Protein AF-A0A2K9Z2K0-F1 (afdb_monomer_lite)

Structure (mmCIF, N/CA/C/O backbone):
data_AF-A0A2K9Z2K0-F1
#
_entry.id   AF-A0A2K9Z2K0-F1
#
loop_
_atom_site.group_PDB
_atom_site.id
_atom_site.type_symbol
_atom_site.label_atom_id
_atom_site.label_alt_id
_atom_site.label_comp_id
_atom_site.label_asym_id
_atom_site.label_entity_id
_atom_site.label_seq_id
_atom_site.pdbx_PDB_ins_code
_atom_site.Cartn_x
_atom_site.Cartn_y
_atom_site.Cartn_z
_atom_site.occupancy
_atom_site.B_iso_or_equiv
_atom_site.auth_seq_id
_atom_site.auth_comp_id
_atom_site.auth_asym_id
_atom_site.auth_atom_id
_atom_site.pdbx_PDB_model_num
ATOM 1 N N . MET A 1 1 ? 5.268 -37.916 -18.758 1.00 38.69 1 MET A N 1
ATOM 2 C CA . MET A 1 1 ? 5.127 -36.673 -17.972 1.00 38.69 1 MET A CA 1
ATOM 3 C C . MET A 1 1 ? 6.523 -36.072 -17.825 1.00 38.69 1 MET A C 1
ATOM 5 O O . MET A 1 1 ? 7.343 -36.663 -17.139 1.00 38.69 1 MET A O 1
ATOM 9 N N . LYS A 1 2 ? 6.861 -35.019 -18.584 1.00 39.31 2 LYS A N 1
ATOM 10 C CA . LYS A 1 2 ? 8.164 -34.332 -18.498 1.00 39.31 2 LYS A CA 1
ATOM 11 C C . LYS A 1 2 ? 7.938 -33.022 -17.750 1.00 39.31 2 LYS A C 1
ATOM 13 O O . LYS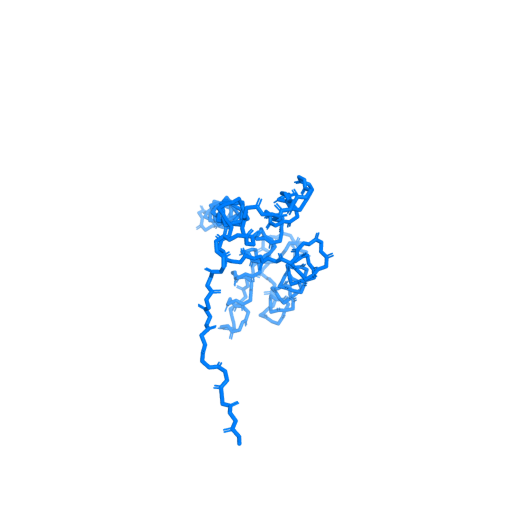 A 1 2 ? 7.173 -32.193 -18.229 1.00 39.31 2 LYS A O 1
ATOM 18 N N . PHE A 1 3 ? 8.568 -32.855 -16.595 1.00 41.31 3 PHE A N 1
ATOM 19 C CA . PHE A 1 3 ? 8.655 -31.552 -15.945 1.00 41.31 3 PHE A CA 1
ATOM 20 C C . PHE A 1 3 ? 9.712 -30.727 -16.688 1.00 41.31 3 PHE A C 1
ATOM 22 O O . PHE A 1 3 ? 10.852 -31.188 -16.775 1.00 41.31 3 PHE A O 1
ATOM 29 N N . PRO A 1 4 ? 9.397 -29.542 -17.239 1.00 46.66 4 PRO A N 1
ATOM 30 C CA . PRO A 1 4 ? 10.444 -28.632 -17.666 1.00 46.66 4 PRO A CA 1
ATOM 31 C C . PRO A 1 4 ? 11.053 -27.984 -16.417 1.00 46.66 4 PRO A C 1
ATOM 33 O O . PRO A 1 4 ? 10.531 -27.018 -15.867 1.00 46.66 4 PRO A O 1
ATOM 36 N N . ALA A 1 5 ? 12.159 -28.563 -15.956 1.00 60.03 5 ALA A N 1
ATOM 37 C CA . ALA A 1 5 ? 13.128 -27.882 -15.117 1.00 60.03 5 ALA A CA 1
ATOM 38 C C . ALA A 1 5 ? 13.994 -27.007 -16.027 1.00 60.03 5 ALA A C 1
ATOM 40 O O . ALA A 1 5 ? 14.654 -27.548 -16.906 1.00 60.03 5 ALA A O 1
ATOM 41 N N . THR A 1 6 ? 13.909 -25.689 -15.834 1.00 48.91 6 THR A N 1
ATOM 42 C CA . THR A 1 6 ? 14.988 -24.680 -15.837 1.00 48.91 6 THR A CA 1
ATOM 43 C C . THR A 1 6 ? 14.344 -23.319 -16.096 1.00 48.91 6 THR A C 1
ATOM 45 O O . THR A 1 6 ? 13.996 -22.990 -17.230 1.00 48.91 6 THR A O 1
ATOM 48 N N . PHE A 1 7 ? 14.209 -22.501 -15.052 1.00 54.66 7 PHE A N 1
ATOM 49 C CA . PHE A 1 7 ? 14.124 -21.052 -15.221 1.00 54.66 7 PHE A CA 1
ATOM 50 C C . PHE A 1 7 ? 15.522 -20.575 -15.638 1.00 54.66 7 PHE A C 1
ATOM 52 O O . PHE A 1 7 ? 16.335 -20.177 -14.810 1.00 54.66 7 PHE A O 1
ATOM 59 N N . SER A 1 8 ? 15.853 -20.735 -16.921 1.00 46.56 8 SER A N 1
ATOM 60 C CA . SER A 1 8 ? 17.021 -20.086 -17.509 1.00 46.56 8 SER A CA 1
ATOM 61 C C . SER A 1 8 ? 16.650 -18.630 -17.735 1.00 46.56 8 SER A C 1
ATOM 63 O O . SER A 1 8 ? 15.833 -18.327 -18.605 1.00 46.56 8 SER A O 1
ATOM 65 N N . VAL A 1 9 ? 17.235 -17.733 -16.941 1.00 54.91 9 VAL A N 1
ATOM 66 C CA . VAL A 1 9 ? 17.258 -16.305 -17.263 1.00 54.91 9 VAL A CA 1
ATOM 67 C C . VAL A 1 9 ? 18.052 -16.184 -18.555 1.00 54.91 9 VAL A C 1
ATOM 69 O O . VAL A 1 9 ? 19.272 -16.308 -18.551 1.00 54.91 9 VAL A O 1
ATOM 72 N N . ASP A 1 10 ? 17.347 -16.052 -19.671 1.00 56.09 10 ASP A N 1
ATOM 73 C CA . ASP A 1 10 ? 17.954 -15.849 -20.976 1.00 56.09 10 ASP A CA 1
ATOM 74 C C . ASP A 1 10 ? 18.527 -14.421 -21.024 1.00 56.09 10 ASP A C 1
ATOM 76 O O . ASP A 1 10 ? 17.753 -13.457 -21.060 1.00 56.09 10 ASP A O 1
ATOM 80 N N . PRO A 1 11 ? 19.861 -14.242 -21.010 1.00 57.19 11 PRO A N 1
ATOM 81 C CA . PRO A 1 11 ? 20.470 -12.914 -20.983 1.00 57.19 11 PRO A CA 1
ATOM 82 C C . PRO A 1 11 ? 20.204 -12.136 -22.280 1.00 57.19 11 PRO A C 1
ATOM 84 O O . PRO A 1 11 ? 20.304 -10.910 -22.295 1.00 57.19 11 PRO A O 1
ATOM 87 N N . THR A 1 12 ? 19.823 -12.824 -23.363 1.00 51.53 12 THR A N 1
ATOM 88 C CA . THR A 1 12 ? 19.490 -12.194 -24.646 1.00 51.53 12 THR A CA 1
ATOM 89 C C . THR A 1 12 ? 18.078 -11.614 -24.664 1.00 51.53 12 THR A C 1
ATOM 91 O O . THR A 1 12 ? 17.848 -10.613 -25.346 1.00 51.53 12 THR A O 1
ATOM 94 N N . ARG A 1 13 ? 17.149 -12.144 -23.849 1.00 54.19 13 ARG A N 1
ATOM 95 C CA . ARG A 1 13 ? 15.838 -11.513 -23.631 1.00 54.19 13 ARG A CA 1
ATOM 96 C C . ARG A 1 13 ? 15.993 -10.153 -22.966 1.00 54.19 13 ARG A C 1
ATOM 98 O O . ARG A 1 13 ? 15.521 -9.169 -23.515 1.00 54.19 13 ARG A O 1
ATOM 105 N N . ALA A 1 14 ? 16.758 -10.067 -21.878 1.00 53.06 14 ALA A N 1
ATOM 106 C CA . ALA A 1 14 ? 16.999 -8.805 -21.168 1.00 53.06 14 ALA A CA 1
ATOM 107 C C . ALA A 1 14 ? 17.619 -7.704 -22.057 1.00 53.06 14 ALA A C 1
ATOM 109 O O . ALA A 1 14 ? 17.357 -6.524 -21.849 1.00 53.06 14 ALA A O 1
ATOM 110 N N . ALA A 1 15 ? 18.418 -8.084 -23.059 1.00 53.47 15 ALA A N 1
ATOM 111 C CA . ALA A 1 15 ? 19.030 -7.152 -24.008 1.00 53.47 15 ALA A CA 1
ATOM 112 C C . ALA A 1 15 ? 18.099 -6.730 -25.166 1.00 53.47 15 ALA A C 1
ATOM 114 O O . ALA A 1 15 ? 18.394 -5.759 -25.862 1.00 53.47 15 ALA A O 1
ATOM 115 N N . THR A 1 16 ? 17.001 -7.458 -25.396 1.00 54.72 16 THR A N 1
ATOM 116 C CA . THR A 1 16 ? 16.052 -7.234 -26.504 1.00 54.72 16 THR A CA 1
ATOM 117 C C . THR A 1 16 ? 14.697 -6.702 -26.043 1.00 54.72 16 THR A C 1
ATOM 119 O O . THR A 1 16 ? 13.909 -6.241 -26.875 1.00 54.72 16 THR A O 1
ATOM 122 N N . GLU A 1 17 ? 14.422 -6.706 -24.737 1.00 57.47 17 GLU A N 1
ATOM 123 C CA . GLU A 1 17 ? 13.235 -6.060 -24.189 1.00 57.47 17 GLU A CA 1
ATOM 124 C C . GLU A 1 17 ? 13.351 -4.551 -24.401 1.00 57.47 17 GLU A C 1
ATOM 126 O O . GLU A 1 17 ? 14.265 -3.887 -23.906 1.00 57.47 17 GLU A O 1
ATOM 131 N N . LYS A 1 18 ? 12.417 -3.988 -25.174 1.00 59.19 18 LYS A N 1
ATOM 132 C CA . LYS A 1 18 ? 12.275 -2.535 -25.241 1.00 59.19 18 LYS A CA 1
ATOM 133 C C . LYS A 1 18 ? 12.082 -2.032 -23.808 1.00 59.19 18 LYS A C 1
ATOM 135 O O . LYS A 1 18 ? 11.204 -2.571 -23.130 1.00 59.19 18 LYS A O 1
ATOM 140 N N . PRO A 1 19 ? 12.850 -1.022 -23.352 1.00 60.97 19 PRO A N 1
ATOM 141 C CA . PRO A 1 19 ? 12.632 -0.450 -22.035 1.00 60.97 19 PRO A CA 1
ATOM 142 C C . PRO A 1 19 ? 11.160 -0.082 -21.916 1.00 60.97 19 PRO A C 1
ATOM 144 O O . PRO A 1 19 ? 10.579 0.469 -22.862 1.00 60.97 19 PRO A O 1
ATOM 147 N N . LEU A 1 20 ? 10.558 -0.436 -20.779 1.00 63.81 20 LEU A N 1
ATOM 148 C CA . LEU A 1 20 ? 9.156 -0.140 -20.557 1.00 63.81 20 LEU A CA 1
ATOM 149 C C . LEU A 1 20 ? 8.918 1.359 -20.791 1.00 63.81 20 LEU A C 1
ATOM 151 O O . LEU A 1 20 ? 9.790 2.182 -20.473 1.00 63.81 20 LEU A O 1
ATOM 155 N N . PRO A 1 21 ? 7.761 1.735 -21.365 1.00 76.81 21 PRO A N 1
ATOM 156 C CA . PRO A 1 21 ? 7.403 3.137 -21.514 1.00 76.81 21 PRO A CA 1
ATOM 157 C C . PRO A 1 21 ? 7.587 3.839 -20.168 1.00 76.81 21 PRO A C 1
ATOM 159 O O . PRO A 1 21 ? 7.203 3.290 -19.142 1.00 76.81 21 PRO A O 1
ATOM 162 N N . TRP A 1 22 ? 8.143 5.050 -20.142 1.00 78.81 22 TRP A N 1
ATOM 163 C CA . TRP A 1 22 ? 8.421 5.772 -18.889 1.00 78.81 22 TRP A CA 1
ATOM 164 C C . TRP A 1 22 ? 7.189 5.902 -17.963 1.00 78.81 22 TRP A C 1
ATOM 166 O O . TRP A 1 22 ? 7.318 5.933 -16.741 1.00 78.81 22 TRP A O 1
ATOM 176 N N . ILE A 1 23 ? 5.989 5.905 -18.551 1.00 81.00 23 ILE A N 1
ATOM 177 C CA . ILE A 1 23 ? 4.689 5.840 -17.869 1.00 81.00 23 ILE A CA 1
ATOM 178 C C . ILE A 1 23 ? 4.523 4.584 -17.006 1.00 81.00 23 ILE A C 1
ATOM 180 O O . ILE A 1 23 ? 3.929 4.666 -15.934 1.00 81.00 23 ILE A O 1
ATOM 184 N N . ALA A 1 24 ? 5.067 3.442 -17.423 1.00 81.50 24 ALA A N 1
ATOM 185 C CA . ALA A 1 24 ? 5.028 2.214 -16.645 1.00 81.50 24 ALA A CA 1
ATOM 186 C C . ALA A 1 24 ? 5.814 2.368 -15.339 1.00 81.50 24 ALA A C 1
ATOM 188 O O . ALA A 1 24 ? 5.319 1.949 -14.302 1.00 81.50 24 ALA A O 1
ATOM 189 N N . TYR A 1 25 ? 6.978 3.028 -15.329 1.00 82.31 25 TYR A N 1
ATOM 190 C CA . TYR A 1 25 ? 7.722 3.274 -14.082 1.00 82.31 25 TYR A CA 1
ATOM 191 C C . TYR A 1 25 ? 6.921 4.123 -13.088 1.00 82.31 25 TYR A C 1
ATOM 193 O O . TYR A 1 25 ? 6.893 3.832 -11.892 1.00 82.31 25 TYR A O 1
ATOM 201 N N . ILE A 1 26 ? 6.212 5.141 -13.585 1.00 85.19 26 ILE A N 1
ATOM 202 C CA . ILE A 1 26 ? 5.317 5.963 -12.760 1.00 85.19 26 ILE A CA 1
ATOM 203 C C . ILE A 1 26 ? 4.148 5.122 -12.240 1.00 85.19 26 ILE A C 1
ATOM 205 O O . ILE A 1 26 ? 3.820 5.191 -11.057 1.00 85.19 26 ILE A O 1
ATOM 209 N N . ALA A 1 27 ? 3.543 4.296 -13.092 1.00 86.56 27 ALA A N 1
ATOM 210 C CA . ALA A 1 27 ? 2.465 3.403 -12.688 1.00 86.56 27 ALA A CA 1
ATOM 211 C C . ALA A 1 27 ? 2.921 2.401 -11.617 1.00 86.56 27 ALA A C 1
ATOM 213 O O . ALA A 1 27 ? 2.206 2.209 -10.640 1.00 86.56 27 ALA A O 1
ATOM 214 N N . HIS A 1 28 ? 4.125 1.834 -11.742 1.00 86.94 28 HIS A N 1
ATOM 215 C CA . HIS A 1 28 ? 4.732 0.952 -10.743 1.00 86.94 28 HIS A CA 1
ATOM 216 C C . HIS A 1 28 ? 4.969 1.661 -9.405 1.00 86.94 28 HIS A C 1
ATOM 218 O O . HIS A 1 28 ? 4.657 1.103 -8.353 1.00 86.94 28 HIS A O 1
ATOM 224 N N . PHE A 1 29 ? 5.469 2.900 -9.429 1.00 89.19 29 PHE A N 1
ATOM 225 C CA . PHE A 1 29 ? 5.627 3.717 -8.225 1.00 89.19 29 PHE A CA 1
ATOM 226 C C . PHE A 1 29 ? 4.277 3.971 -7.537 1.00 89.19 29 PHE A C 1
ATOM 228 O O . PHE A 1 29 ? 4.143 3.786 -6.328 1.00 89.19 29 PHE A O 1
ATOM 235 N N . ILE A 1 30 ? 3.254 4.356 -8.308 1.00 90.06 30 ILE A N 1
ATOM 236 C CA . ILE A 1 30 ? 1.903 4.610 -7.791 1.00 90.06 30 ILE A CA 1
ATOM 237 C C . ILE A 1 30 ? 1.280 3.315 -7.254 1.00 90.06 30 ILE A C 1
ATOM 239 O O . ILE A 1 30 ? 0.708 3.316 -6.166 1.00 90.06 30 ILE A O 1
ATOM 243 N N . ALA A 1 31 ? 1.429 2.196 -7.962 1.00 89.81 31 ALA A N 1
ATOM 244 C CA . ALA A 1 31 ? 0.959 0.888 -7.518 1.00 89.81 31 ALA A CA 1
ATOM 245 C C . ALA A 1 31 ? 1.600 0.482 -6.185 1.00 89.81 31 ALA A C 1
ATOM 247 O O . ALA A 1 31 ? 0.897 0.057 -5.268 1.00 89.81 31 ALA A O 1
ATOM 248 N N . ALA A 1 32 ? 2.914 0.683 -6.046 1.00 91.00 32 ALA A N 1
ATOM 249 C CA . ALA A 1 32 ? 3.634 0.459 -4.798 1.00 91.00 32 ALA A CA 1
ATOM 250 C C . ALA A 1 32 ? 3.119 1.363 -3.666 1.00 91.00 32 ALA A C 1
ATOM 252 O O . ALA A 1 32 ? 2.923 0.886 -2.550 1.00 91.00 32 ALA A O 1
ATOM 253 N N . ALA A 1 33 ? 2.815 2.631 -3.955 1.00 92.38 33 ALA A N 1
ATOM 254 C CA . ALA A 1 33 ? 2.227 3.545 -2.980 1.00 92.38 33 ALA A CA 1
ATOM 255 C C . ALA A 1 33 ? 0.846 3.069 -2.492 1.00 92.38 33 ALA A C 1
ATOM 257 O O . ALA A 1 33 ? 0.603 3.020 -1.285 1.00 92.38 33 ALA A O 1
ATOM 258 N N . PHE A 1 34 ? -0.050 2.657 -3.398 1.00 92.12 34 PHE A N 1
ATOM 259 C CA . PHE A 1 34 ? -1.346 2.079 -3.018 1.00 92.12 34 PHE A CA 1
ATOM 260 C C . PHE A 1 34 ? -1.170 0.800 -2.193 1.00 92.12 34 PHE A C 1
ATOM 262 O O . PHE A 1 34 ? -1.809 0.649 -1.153 1.00 92.12 34 PHE A O 1
ATOM 269 N N . LEU A 1 35 ? -0.257 -0.090 -2.594 1.00 93.31 35 LEU A N 1
ATOM 270 C CA . LEU A 1 35 ? 0.034 -1.314 -1.851 1.00 93.31 35 LEU A CA 1
ATOM 271 C C . LEU A 1 35 ? 0.472 -0.999 -0.413 1.00 93.31 35 LEU A C 1
ATOM 273 O O . LEU A 1 35 ? -0.116 -1.513 0.536 1.00 93.31 35 LEU A O 1
ATOM 277 N N . THR A 1 36 ? 1.455 -0.115 -0.239 1.00 94.50 36 THR A N 1
ATOM 278 C CA . THR A 1 36 ? 1.962 0.278 1.082 1.00 94.50 36 THR A CA 1
ATOM 279 C C . THR A 1 36 ? 0.903 0.991 1.921 1.00 94.50 36 THR A C 1
ATOM 281 O O . THR A 1 36 ? 0.822 0.748 3.124 1.00 94.50 36 THR A O 1
ATOM 284 N N . ASN A 1 37 ? 0.045 1.808 1.305 1.00 92.94 37 ASN A N 1
ATOM 285 C CA . ASN A 1 37 ? -1.080 2.451 1.982 1.00 92.94 37 ASN A CA 1
ATOM 286 C C . ASN A 1 37 ? -2.106 1.442 2.511 1.00 92.94 37 ASN A C 1
ATOM 288 O O . ASN A 1 37 ? -2.617 1.600 3.616 1.00 92.94 37 ASN A O 1
ATOM 292 N N . GLY A 1 38 ? -2.377 0.364 1.772 1.00 89.25 38 GLY A N 1
ATOM 293 C CA . GLY A 1 38 ? -3.335 -0.656 2.200 1.00 89.25 38 GLY A CA 1
ATOM 294 C C . GLY A 1 38 ? -2.926 -1.411 3.471 1.00 89.25 38 GLY A C 1
ATOM 295 O O . GLY A 1 38 ? -3.795 -1.786 4.259 1.00 89.25 38 GLY A O 1
ATOM 296 N N . VAL A 1 39 ? -1.620 -1.590 3.713 1.00 93.81 39 VAL A N 1
ATOM 297 C CA . VAL A 1 39 ? -1.075 -2.409 4.815 1.00 93.81 39 VAL A CA 1
ATOM 298 C C . VAL A 1 39 ? -1.563 -1.981 6.206 1.00 93.81 39 VAL A C 1
ATOM 300 O O . VAL A 1 39 ? -2.169 -2.814 6.883 1.00 93.81 39 VAL A O 1
ATOM 303 N N . PRO A 1 40 ? -1.352 -0.737 6.678 1.00 89.31 40 PRO A N 1
ATOM 304 C CA . PRO A 1 40 ? -1.751 -0.350 8.031 1.00 89.31 40 PRO A CA 1
ATOM 305 C C . PRO A 1 40 ? -3.266 -0.433 8.250 1.00 89.31 40 PRO A C 1
ATOM 307 O O . PRO A 1 40 ? -3.697 -0.825 9.332 1.00 89.31 40 PRO A O 1
ATOM 310 N N . HIS A 1 41 ? -4.084 -0.124 7.240 1.00 88.81 41 HIS A N 1
ATOM 311 C CA . HIS A 1 41 ? -5.540 -0.241 7.351 1.00 88.81 41 HIS A CA 1
ATOM 312 C C . HIS A 1 41 ? -5.980 -1.705 7.398 1.00 88.81 41 HIS A C 1
ATOM 314 O O . HIS A 1 41 ? -6.723 -2.098 8.295 1.00 88.81 41 HIS A O 1
ATOM 320 N N . PHE A 1 42 ? -5.471 -2.537 6.488 1.00 89.44 42 PHE A N 1
ATOM 321 C CA . PHE A 1 42 ? -5.821 -3.951 6.445 1.00 89.44 42 PHE A CA 1
ATOM 322 C C . PHE A 1 42 ? -5.395 -4.675 7.726 1.00 89.44 42 PHE A C 1
ATOM 324 O O . PHE A 1 42 ? -6.226 -5.317 8.363 1.00 89.44 42 PHE A O 1
ATOM 331 N N . VAL A 1 43 ? -4.133 -4.516 8.146 1.00 92.44 43 VAL A N 1
ATOM 332 C CA . VAL A 1 43 ? -3.572 -5.188 9.329 1.00 92.44 43 VAL A CA 1
ATOM 333 C C . VAL A 1 43 ? -4.303 -4.776 10.606 1.00 92.44 43 VAL A C 1
ATOM 335 O O . VAL A 1 43 ? -4.680 -5.644 11.393 1.00 92.44 43 VAL A O 1
ATOM 338 N N . ASN A 1 44 ? -4.564 -3.480 10.818 1.00 88.50 44 ASN A N 1
ATOM 339 C CA . ASN A 1 44 ? -5.331 -3.053 11.992 1.00 88.50 44 ASN A CA 1
ATOM 340 C C . ASN A 1 44 ? -6.784 -3.544 11.939 1.00 88.50 44 ASN A C 1
ATOM 342 O O . ASN A 1 44 ? -7.300 -4.012 12.954 1.00 88.50 44 ASN A O 1
ATOM 346 N N . GLY A 1 45 ? -7.411 -3.514 10.760 1.00 87.50 45 GLY A N 1
ATOM 347 C CA . GLY A 1 45 ? -8.772 -3.999 10.558 1.00 87.50 45 GLY A CA 1
ATOM 348 C C . GLY A 1 45 ? -8.934 -5.485 10.889 1.00 87.50 45 GLY A C 1
ATOM 349 O O . GLY A 1 45 ? -9.798 -5.834 11.693 1.00 87.50 45 GLY A O 1
ATOM 350 N N . VAL A 1 46 ? -8.075 -6.361 10.346 1.00 92.50 46 VAL A N 1
ATOM 351 C CA . VAL A 1 46 ? -8.117 -7.809 10.647 1.00 92.50 46 VAL A CA 1
ATOM 352 C C . VAL A 1 46 ? -7.702 -8.122 12.085 1.00 92.50 46 VAL A C 1
ATOM 354 O O . VAL A 1 46 ? -8.135 -9.126 12.641 1.00 92.50 46 VAL A O 1
ATOM 357 N N . SER A 1 47 ? -6.929 -7.237 12.723 1.00 90.81 47 SER A N 1
ATOM 358 C CA . SER A 1 47 ? -6.607 -7.323 14.156 1.00 90.81 47 SER A CA 1
ATOM 359 C C . SER A 1 47 ? -7.752 -6.857 15.067 1.00 90.81 47 SER A C 1
ATOM 361 O O . SER A 1 47 ? -7.572 -6.791 16.282 1.00 90.81 47 SER A O 1
ATOM 363 N N . GLY A 1 48 ? -8.908 -6.472 14.510 1.00 84.81 48 GLY A N 1
ATOM 364 C CA . GLY A 1 48 ? -10.052 -5.967 15.272 1.00 84.81 48 GLY A CA 1
ATOM 365 C C . GLY A 1 48 ? -9.838 -4.570 15.862 1.00 84.81 48 GLY A C 1
ATOM 366 O O . GLY A 1 48 ? -10.609 -4.141 16.720 1.00 84.81 48 GLY A O 1
ATOM 367 N N . ARG A 1 49 ? -8.798 -3.847 15.429 1.00 83.38 49 ARG A N 1
ATOM 368 C CA . ARG A 1 49 ? -8.429 -2.537 15.973 1.00 83.38 49 ARG A CA 1
ATOM 369 C C . ARG A 1 49 ? -9.067 -1.428 15.139 1.00 83.38 49 ARG A C 1
ATOM 371 O O . ARG A 1 49 ? -8.833 -1.366 13.930 1.00 83.38 49 ARG A O 1
ATOM 378 N N . PRO A 1 50 ? -9.846 -0.525 15.756 1.00 80.62 50 PRO A N 1
ATOM 379 C CA . PRO A 1 50 ? -10.260 0.696 15.091 1.00 80.62 50 PRO A CA 1
ATOM 380 C C . PRO A 1 50 ? -9.018 1.490 14.679 1.00 80.62 50 PRO A C 1
ATOM 382 O O . PRO A 1 50 ? -8.127 1.741 15.488 1.00 80.62 50 PRO A O 1
ATOM 385 N N . PHE A 1 51 ? -8.956 1.869 13.411 1.00 77.75 51 PHE A N 1
ATOM 386 C CA . PHE A 1 51 ? -7.849 2.619 12.829 1.00 77.75 51 PHE A CA 1
ATOM 387 C C . PHE A 1 51 ? -8.398 3.755 11.969 1.00 77.75 51 PHE A C 1
ATOM 389 O O . PHE A 1 51 ? -9.569 3.745 11.573 1.00 77.75 51 PHE A O 1
ATOM 396 N N . ARG A 1 52 ? -7.594 4.792 11.743 1.00 73.00 52 ARG A N 1
ATOM 397 C CA . ARG A 1 52 ? -8.046 5.968 10.997 1.00 73.00 52 ARG A CA 1
ATOM 398 C C . ARG A 1 52 ? -8.334 5.572 9.549 1.00 73.00 52 ARG A C 1
ATOM 400 O O . ARG A 1 52 ? -7.555 4.839 8.957 1.00 73.00 52 ARG A O 1
ATOM 407 N N . ILE A 1 53 ? -9.412 6.096 8.974 1.00 67.19 53 ILE A N 1
ATOM 408 C CA . ILE A 1 53 ? -9.681 6.037 7.531 1.00 67.19 53 ILE A CA 1
ATOM 409 C C . ILE A 1 53 ? -9.858 7.466 7.010 1.00 67.19 53 ILE A C 1
ATOM 411 O O . ILE A 1 53 ? -10.404 8.296 7.738 1.00 67.19 53 ILE A O 1
ATOM 415 N N . PRO A 1 54 ? -9.429 7.776 5.775 1.00 65.12 54 PRO A N 1
ATOM 416 C CA . PRO A 1 54 ? -9.476 9.140 5.238 1.00 65.12 54 PRO A CA 1
ATOM 417 C C . PRO A 1 54 ? -10.890 9.742 5.182 1.00 65.12 54 PRO A C 1
ATOM 419 O O . PRO A 1 54 ? -11.036 10.958 5.212 1.00 65.12 54 PRO A O 1
ATOM 422 N N . PHE A 1 55 ? -11.933 8.906 5.144 1.00 61.28 55 PHE A N 1
ATOM 423 C CA . PHE A 1 55 ? -13.337 9.339 5.098 1.00 61.28 55 PHE A CA 1
ATOM 424 C C . PHE A 1 55 ? -14.016 9.431 6.467 1.00 61.28 55 PHE A C 1
ATOM 426 O O . PHE A 1 55 ? -15.188 9.796 6.545 1.00 61.28 55 PHE A O 1
ATOM 433 N N . ALA A 1 56 ? -13.316 9.099 7.553 1.00 59.00 56 ALA A N 1
ATOM 434 C CA .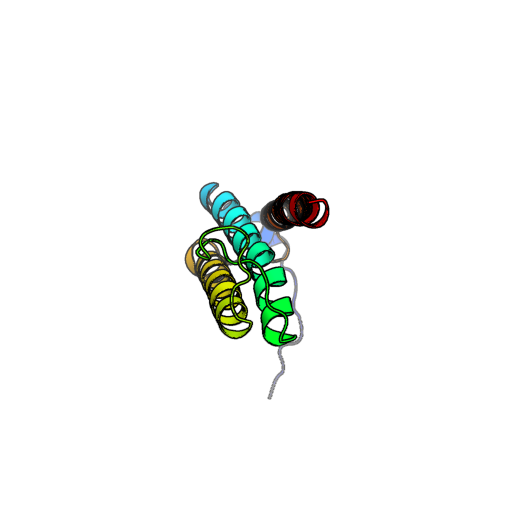 ALA A 1 56 ? -13.837 9.380 8.878 1.00 59.00 56 ALA A CA 1
ATOM 435 C C . ALA A 1 56 ? -13.692 10.886 9.133 1.00 59.00 56 ALA A C 1
ATOM 437 O O . ALA A 1 56 ? -12.586 11.422 9.150 1.00 59.00 56 ALA A O 1
ATOM 438 N N . GLN A 1 57 ? -14.818 11.586 9.284 1.00 49.72 57 GLN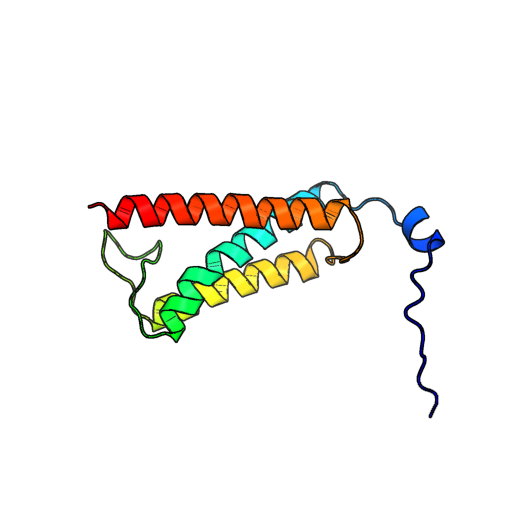 A N 1
ATOM 439 C CA . GLN A 1 57 ? -14.817 13.012 9.609 1.00 49.72 57 GLN A CA 1
ATOM 440 C C . GLN A 1 57 ? -14.185 13.235 10.992 1.00 49.72 57 GLN A C 1
ATOM 442 O O . GLN A 1 57 ? -14.704 12.779 12.015 1.00 49.72 57 GLN A O 1
ATOM 447 N N . GLY A 1 58 ? -13.067 13.965 11.017 1.00 53.41 58 GLY A N 1
ATOM 448 C CA . GLY A 1 58 ? -12.308 14.269 12.231 1.00 53.41 58 GLY A CA 1
ATOM 449 C C . GLY A 1 58 ? -11.447 13.103 12.735 1.00 53.41 58 GLY A C 1
ATOM 450 O O . GLY A 1 58 ? -11.308 12.074 12.084 1.00 53.41 58 GLY A O 1
ATOM 451 N N . ALA A 1 59 ? -10.872 13.249 13.932 1.00 52.34 59 ALA A N 1
ATOM 452 C CA . ALA A 1 59 ? -10.018 12.249 14.589 1.00 52.34 59 ALA A CA 1
ATOM 453 C C . ALA A 1 59 ? -10.749 10.945 15.005 1.00 52.34 59 ALA A C 1
ATOM 455 O O . ALA A 1 59 ? -10.258 10.200 15.851 1.00 52.34 59 ALA A O 1
ATOM 456 N N . LYS A 1 60 ? -11.935 10.657 14.450 1.00 58.88 60 LYS A N 1
ATOM 457 C CA . LYS A 1 60 ? -12.707 9.452 14.766 1.00 58.88 60 LYS A CA 1
ATOM 458 C C . LYS A 1 60 ? -12.125 8.242 14.036 1.00 58.88 60 LYS A C 1
ATOM 460 O O . LYS A 1 60 ? -11.898 8.265 12.830 1.00 58.88 60 LYS A O 1
ATOM 465 N N . LEU A 1 61 ? -11.888 7.172 14.788 1.00 64.81 61 LEU A N 1
ATOM 466 C CA . LEU A 1 61 ? -11.409 5.900 14.255 1.00 64.81 61 LEU A CA 1
ATOM 467 C C . LEU A 1 61 ? -12.523 5.236 13.431 1.00 64.81 61 LEU A C 1
ATOM 469 O O . LEU A 1 61 ? -13.675 5.181 13.865 1.00 64.81 61 LEU A O 1
ATOM 473 N N . GLY A 1 62 ? -12.183 4.735 12.242 1.00 70.75 62 GLY A N 1
ATOM 474 C CA . GLY A 1 62 ? -13.081 3.894 11.456 1.00 70.75 62 GLY A CA 1
ATOM 475 C C . GLY A 1 62 ? -13.258 2.528 12.119 1.00 70.75 62 GLY A C 1
ATOM 476 O O . GLY A 1 62 ? -12.376 2.064 12.847 1.00 70.75 62 GLY A O 1
ATOM 477 N N . SER A 1 63 ? -14.384 1.858 11.859 1.00 82.38 63 SER A N 1
ATOM 478 C CA . SER A 1 63 ? -14.594 0.495 12.358 1.00 82.38 63 SER A CA 1
ATOM 479 C C . SER A 1 63 ? -13.526 -0.464 11.803 1.00 82.38 63 SER A C 1
ATOM 481 O O . SER A 1 63 ? -12.982 -0.220 10.717 1.00 82.38 63 SER A O 1
ATOM 483 N N . PRO A 1 64 ? -13.211 -1.569 12.503 1.00 83.56 64 PRO A N 1
ATOM 484 C CA . PRO A 1 64 ? -12.275 -2.570 11.990 1.00 83.56 64 PRO A CA 1
ATOM 485 C C . PRO A 1 64 ? -12.660 -3.067 10.588 1.00 83.56 64 PRO A C 1
ATOM 487 O O . PRO A 1 64 ? -11.818 -3.109 9.695 1.00 83.56 64 PRO A O 1
ATOM 490 N N . THR A 1 65 ? -13.950 -3.313 10.341 1.00 85.94 65 THR A N 1
ATOM 491 C CA . THR A 1 65 ? -14.463 -3.728 9.025 1.00 85.94 65 THR A CA 1
ATOM 492 C C . THR A 1 65 ? -14.227 -2.678 7.940 1.00 85.94 65 THR A C 1
ATOM 494 O O . THR A 1 65 ? -13.798 -3.022 6.841 1.00 85.94 65 THR A O 1
ATOM 497 N N . ALA A 1 66 ? -14.452 -1.393 8.233 1.00 86.12 66 ALA A N 1
ATOM 498 C CA . ALA A 1 66 ? -14.204 -0.321 7.268 1.00 86.12 66 ALA A CA 1
ATOM 499 C C . ALA A 1 66 ? -12.712 -0.212 6.906 1.00 86.12 66 ALA A C 1
ATOM 501 O O . ALA A 1 66 ? -12.372 0.021 5.748 1.00 86.12 66 ALA A O 1
ATOM 502 N N . ASN A 1 67 ? -11.824 -0.446 7.876 1.00 88.88 67 ASN A N 1
ATOM 503 C CA . ASN A 1 67 ? -10.380 -0.499 7.652 1.00 88.88 67 ASN A CA 1
ATOM 504 C C . ASN A 1 67 ? -9.962 -1.681 6.764 1.00 88.88 67 ASN A C 1
ATOM 506 O O . ASN A 1 67 ? -9.146 -1.495 5.861 1.00 88.88 67 ASN A O 1
ATOM 510 N N . VAL A 1 68 ? -10.557 -2.865 6.957 1.00 88.56 68 VAL A N 1
ATOM 511 C CA . VAL A 1 68 ? -10.327 -4.024 6.074 1.00 88.56 68 VAL A CA 1
ATOM 512 C C . VAL A 1 68 ? -10.750 -3.706 4.643 1.00 88.56 68 VAL A C 1
ATOM 514 O O . VAL A 1 68 ? -9.960 -3.903 3.723 1.00 88.56 68 VAL A O 1
ATOM 517 N N . VAL A 1 69 ? -11.963 -3.177 4.448 1.00 90.62 69 VAL A N 1
ATOM 518 C CA . VAL A 1 69 ? -12.487 -2.835 3.113 1.00 90.62 69 VAL A CA 1
ATOM 519 C C . VAL A 1 69 ? -11.607 -1.787 2.432 1.00 90.62 69 VAL A C 1
ATOM 521 O O . VAL A 1 69 ? -11.282 -1.922 1.254 1.00 90.62 69 VAL A O 1
ATOM 524 N N . TRP A 1 70 ? -11.169 -0.768 3.172 1.00 90.12 70 TRP A N 1
ATOM 525 C CA . TRP A 1 70 ? -10.297 0.272 2.636 1.00 90.12 70 TRP A CA 1
ATOM 526 C C . TRP A 1 70 ? -8.904 -0.252 2.265 1.00 90.12 70 TRP A C 1
ATOM 528 O O . TRP A 1 70 ? -8.405 0.036 1.174 1.00 90.12 70 TRP A O 1
ATOM 538 N N . GLY A 1 71 ? -8.286 -1.059 3.133 1.00 90.56 71 GLY A N 1
ATOM 539 C CA . GLY A 1 71 ? -7.011 -1.709 2.834 1.00 90.56 71 GLY A CA 1
ATOM 540 C C . GLY A 1 71 ? -7.106 -2.628 1.614 1.00 90.56 71 GLY A C 1
ATOM 541 O O . GLY A 1 71 ? -6.252 -2.586 0.732 1.00 90.56 71 GLY A O 1
ATOM 542 N N . TRP A 1 72 ? -8.203 -3.379 1.503 1.00 93.12 72 TRP A N 1
ATOM 543 C CA . TRP A 1 72 ? -8.466 -4.257 0.366 1.00 93.12 72 TRP A CA 1
ATOM 544 C C . TRP A 1 72 ? -8.652 -3.488 -0.948 1.00 93.12 72 TRP A C 1
ATOM 546 O O . TRP A 1 72 ? -8.080 -3.872 -1.966 1.00 93.12 72 TRP A O 1
ATOM 556 N N . ALA A 1 73 ? -9.375 -2.364 -0.933 1.00 92.56 73 ALA A N 1
ATOM 557 C CA . ALA A 1 73 ? -9.522 -1.508 -2.110 1.00 92.56 73 ALA A CA 1
ATOM 558 C C . ALA A 1 73 ? -8.165 -0.984 -2.617 1.00 92.56 73 ALA A C 1
ATOM 560 O O . ALA A 1 73 ? -7.916 -0.977 -3.822 1.00 92.56 73 ALA A O 1
ATOM 561 N N . ASN A 1 74 ? -7.258 -0.612 -1.707 1.00 94.19 74 ASN A N 1
ATOM 562 C CA . ASN A 1 74 ? -5.896 -0.202 -2.059 1.00 94.19 74 ASN A CA 1
ATOM 563 C C . ASN A 1 74 ? -5.105 -1.348 -2.716 1.00 94.19 74 ASN A C 1
ATOM 565 O O . ASN A 1 74 ? -4.450 -1.137 -3.737 1.00 94.19 74 ASN A O 1
ATOM 569 N N . PHE A 1 75 ? -5.206 -2.570 -2.183 1.00 92.56 75 PHE A N 1
ATOM 570 C CA . PHE A 1 75 ? -4.571 -3.746 -2.786 1.00 92.56 75 PHE A CA 1
ATOM 571 C C . PHE A 1 75 ? -5.130 -4.067 -4.173 1.00 92.56 75 PHE A C 1
ATOM 573 O O . PHE A 1 75 ? -4.358 -4.394 -5.071 1.00 92.56 75 PHE A O 1
ATOM 580 N N . LEU A 1 76 ? -6.444 -3.929 -4.372 1.00 93.75 76 LEU A N 1
ATOM 581 C CA . LEU A 1 76 ? -7.067 -4.130 -5.677 1.00 93.75 76 LEU A CA 1
ATOM 582 C C . LEU A 1 76 ? -6.543 -3.120 -6.706 1.00 93.75 76 LEU A C 1
ATOM 584 O O . LEU A 1 76 ? -6.183 -3.513 -7.812 1.00 93.75 76 LEU A O 1
ATOM 588 N N . VAL A 1 77 ? -6.444 -1.837 -6.344 1.00 91.38 77 VAL A N 1
ATOM 589 C CA . VAL A 1 77 ? -5.876 -0.803 -7.228 1.00 91.38 77 VAL A CA 1
ATOM 590 C C . VAL A 1 77 ? -4.419 -1.115 -7.567 1.00 91.38 77 VAL A C 1
ATOM 592 O O . VAL A 1 77 ? -4.054 -1.094 -8.741 1.00 91.38 77 VAL A O 1
ATOM 595 N N . ALA A 1 78 ? -3.598 -1.464 -6.572 1.00 90.44 78 ALA A N 1
ATOM 596 C CA . ALA A 1 78 ? -2.206 -1.847 -6.799 1.00 90.44 78 ALA A CA 1
ATOM 597 C C . ALA A 1 78 ? -2.091 -3.056 -7.743 1.00 90.44 78 ALA A C 1
ATOM 599 O O . ALA A 1 78 ? -1.320 -3.021 -8.700 1.00 90.44 78 ALA A O 1
ATOM 600 N N . PHE A 1 79 ? -2.901 -4.096 -7.521 1.00 87.94 79 PHE A N 1
ATOM 601 C CA . PHE A 1 79 ? -2.948 -5.281 -8.375 1.00 87.94 79 PHE A CA 1
ATOM 602 C C . PHE A 1 79 ? -3.328 -4.931 -9.816 1.00 87.94 79 PHE A C 1
ATOM 604 O O . PHE A 1 79 ? -2.650 -5.356 -10.747 1.00 87.94 79 PHE A O 1
ATOM 611 N N . LEU A 1 80 ? -4.375 -4.126 -10.016 1.00 88.31 80 LEU A N 1
ATOM 612 C CA . LEU A 1 80 ? -4.812 -3.726 -11.352 1.00 88.31 80 LEU A CA 1
ATOM 613 C C . LEU A 1 80 ? -3.751 -2.896 -12.081 1.00 88.31 80 LEU A C 1
ATOM 615 O O . LEU A 1 80 ? -3.578 -3.079 -13.285 1.00 88.31 80 LEU A O 1
ATOM 619 N N . LEU A 1 81 ? -3.026 -2.028 -11.372 1.00 86.38 81 LEU A N 1
ATOM 620 C CA . LEU A 1 81 ? -1.931 -1.250 -11.950 1.00 86.38 81 LEU A CA 1
ATOM 621 C C . LEU A 1 81 ? -0.763 -2.150 -12.378 1.00 86.38 81 LEU A C 1
ATOM 623 O O . LEU A 1 81 ? -0.321 -2.047 -13.522 1.00 86.38 81 LEU A O 1
ATOM 627 N N . PHE A 1 82 ? -0.324 -3.073 -11.514 1.00 83.06 82 PHE A N 1
ATOM 628 C CA . PHE A 1 82 ? 0.729 -4.039 -11.849 1.00 83.06 82 PHE A CA 1
ATOM 629 C C . PHE A 1 82 ? 0.319 -5.018 -12.956 1.00 83.06 82 PHE A C 1
ATOM 631 O O . PHE A 1 82 ? 1.161 -5.451 -13.733 1.00 83.06 82 PHE A O 1
ATOM 638 N N . ALA A 1 83 ? -0.959 -5.390 -13.040 1.00 79.88 83 ALA A N 1
ATOM 639 C CA . ALA A 1 83 ? -1.428 -6.359 -14.025 1.00 79.88 83 ALA A CA 1
ATOM 640 C C . ALA A 1 83 ? -1.683 -5.741 -15.410 1.00 79.88 83 ALA A C 1
ATOM 642 O O . ALA A 1 83 ? -1.473 -6.415 -16.415 1.00 79.88 83 ALA A O 1
ATOM 643 N N . ASN A 1 84 ? -2.149 -4.486 -15.481 1.00 77.31 84 ASN A N 1
ATOM 644 C CA . ASN A 1 84 ? -2.688 -3.920 -16.726 1.00 77.31 84 ASN A CA 1
ATOM 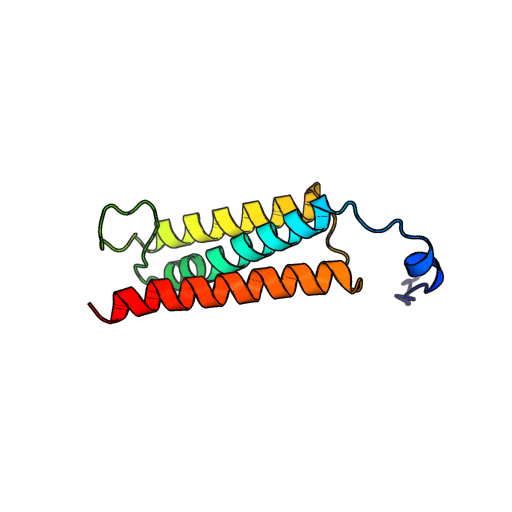645 C C . ASN A 1 84 ? -1.868 -2.769 -17.325 1.00 77.31 84 ASN A C 1
ATOM 647 O O . ASN A 1 84 ? -1.991 -2.522 -18.522 1.00 77.31 84 ASN A O 1
ATOM 651 N N . VAL A 1 85 ? -1.064 -2.042 -16.539 1.00 72.56 85 VAL A N 1
ATOM 652 C CA . VAL A 1 85 ? -0.317 -0.866 -17.046 1.00 72.56 85 VAL A CA 1
ATOM 653 C C . VAL A 1 85 ? 1.126 -1.215 -17.421 1.00 72.56 85 VAL A C 1
ATOM 655 O O . VAL A 1 85 ? 1.711 -0.605 -18.314 1.00 72.56 85 VAL A O 1
ATOM 658 N N . GLY A 1 86 ? 1.683 -2.241 -16.790 1.00 66.50 86 GLY A N 1
ATOM 659 C CA . GLY A 1 86 ? 2.967 -2.830 -17.136 1.00 66.50 86 GLY A CA 1
ATOM 660 C C . GLY A 1 86 ? 3.176 -4.047 -16.246 1.00 66.50 86 GLY A C 1
ATOM 661 O O . GLY A 1 86 ? 3.248 -3.848 -15.037 1.00 66.50 86 GLY A O 1
ATOM 662 N N . PRO A 1 87 ? 3.220 -5.279 -16.790 1.00 63.38 87 PRO A N 1
ATOM 663 C CA . PRO A 1 87 ? 3.484 -6.455 -15.979 1.00 63.38 87 PRO A CA 1
ATOM 664 C C . PRO A 1 87 ? 4.789 -6.249 -15.216 1.00 63.38 87 PRO A C 1
ATOM 666 O O . PRO A 1 87 ? 5.826 -5.982 -15.823 1.00 63.38 87 PRO A O 1
ATOM 669 N N . LEU A 1 88 ? 4.728 -6.353 -13.890 1.00 63.25 88 LEU A N 1
ATOM 670 C CA . LEU A 1 88 ? 5.913 -6.240 -13.053 1.00 63.25 88 LEU A CA 1
ATOM 671 C C . LEU A 1 88 ? 6.836 -7.432 -13.329 1.00 63.25 88 LEU A C 1
ATOM 673 O O . LEU A 1 88 ? 6.581 -8.548 -12.868 1.00 63.25 88 LEU A O 1
ATOM 677 N N . TYR A 1 89 ? 7.933 -7.188 -14.039 1.00 64.50 89 TYR A N 1
ATOM 678 C CA . TYR A 1 89 ? 8.996 -8.169 -14.212 1.00 64.50 89 TYR A CA 1
ATOM 679 C C . TYR A 1 89 ? 10.016 -8.013 -13.087 1.00 64.50 89 TYR A C 1
ATOM 681 O O . TYR A 1 89 ? 10.952 -7.218 -13.153 1.00 64.50 89 TYR A O 1
ATOM 689 N N . ILE A 1 90 ? 9.830 -8.794 -12.022 1.00 56.62 90 ILE A N 1
ATOM 690 C CA . ILE A 1 90 ? 10.790 -8.878 -10.918 1.00 56.62 90 ILE A CA 1
ATOM 691 C C . ILE A 1 90 ? 12.114 -9.416 -11.485 1.00 56.62 90 ILE A C 1
ATOM 693 O O . ILE A 1 90 ? 12.208 -10.590 -11.837 1.00 56.62 90 ILE A O 1
ATOM 697 N N . GLY A 1 91 ? 13.121 -8.547 -11.607 1.00 54.44 91 GLY A N 1
ATOM 698 C CA . GLY A 1 91 ? 14.414 -8.871 -12.225 1.00 54.44 91 GLY A CA 1
ATOM 699 C C . GLY A 1 91 ? 14.966 -7.788 -13.157 1.00 54.44 91 GLY A C 1
ATOM 700 O O . GLY A 1 91 ? 16.164 -7.793 -13.436 1.00 54.44 91 GLY A O 1
ATOM 701 N N . THR A 1 92 ? 14.147 -6.824 -13.589 1.00 64.81 92 THR A N 1
ATOM 702 C CA . THR A 1 92 ? 14.632 -5.617 -14.275 1.00 64.81 92 THR A CA 1
ATOM 703 C C . THR A 1 92 ? 15.067 -4.570 -13.228 1.00 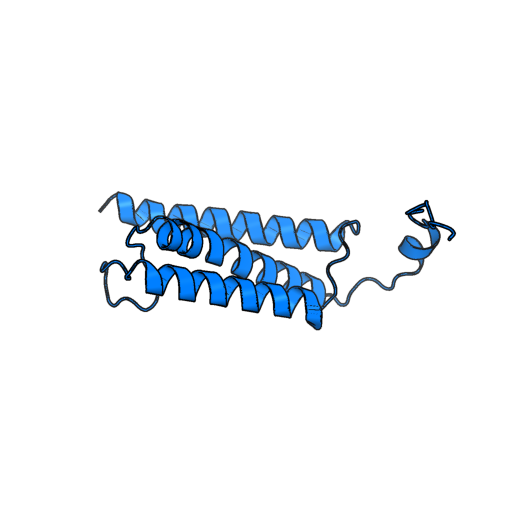64.81 92 THR A C 1
ATOM 705 O O . THR A 1 92 ? 14.336 -4.308 -12.262 1.00 64.81 92 THR A O 1
ATOM 708 N N . PRO A 1 93 ? 16.259 -3.949 -13.356 1.00 69.81 93 PRO A N 1
ATOM 709 C CA . PRO A 1 93 ? 16.730 -2.971 -12.371 1.00 69.81 93 PRO A CA 1
ATOM 710 C C . PRO A 1 93 ? 15.799 -1.760 -12.233 1.00 69.81 93 PR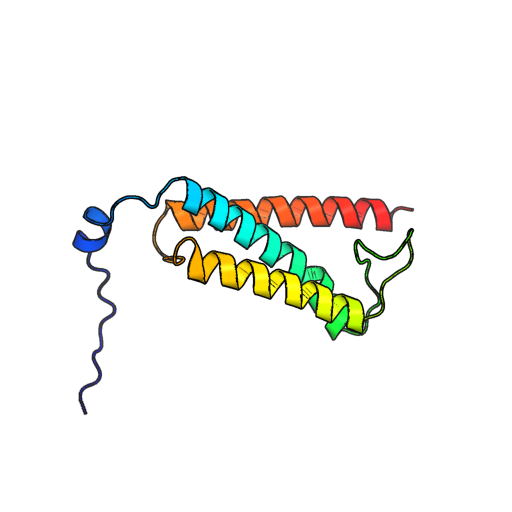O A C 1
ATOM 712 O O . PRO A 1 93 ? 15.583 -1.275 -11.127 1.00 69.81 93 PRO A O 1
ATOM 715 N N . GLY A 1 94 ? 15.217 -1.299 -13.347 1.00 70.75 94 GLY A N 1
ATOM 716 C CA . GLY A 1 94 ? 14.330 -0.134 -13.376 1.00 70.75 94 GLY A CA 1
ATOM 717 C C . GLY A 1 94 ? 13.061 -0.332 -12.550 1.00 70.75 94 GLY A C 1
ATOM 718 O O . GLY A 1 94 ? 12.824 0.421 -11.607 1.00 70.75 94 GLY A O 1
ATOM 719 N N . ASP A 1 95 ? 12.276 -1.370 -12.845 1.00 71.00 95 ASP A N 1
ATOM 720 C CA . ASP A 1 95 ? 10.991 -1.597 -12.168 1.00 71.00 95 ASP A CA 1
ATOM 721 C C . ASP A 1 95 ? 11.181 -1.851 -10.673 1.00 71.00 95 ASP A C 1
ATOM 723 O O . ASP A 1 95 ? 10.466 -1.291 -9.840 1.00 71.00 95 ASP A O 1
ATOM 727 N N . THR A 1 96 ? 12.215 -2.622 -10.326 1.00 78.50 96 THR A N 1
ATOM 728 C CA . THR A 1 96 ? 12.553 -2.931 -8.933 1.00 78.50 96 THR A CA 1
ATOM 729 C C . THR A 1 96 ? 12.863 -1.659 -8.136 1.00 78.50 96 THR A C 1
ATOM 731 O O . THR A 1 96 ? 12.372 -1.505 -7.016 1.00 78.50 96 THR A O 1
ATOM 734 N N . ILE A 1 97 ? 13.625 -0.717 -8.709 1.00 84.25 97 ILE A N 1
ATOM 735 C CA . ILE A 1 97 ? 13.971 0.551 -8.047 1.00 84.25 97 ILE A CA 1
ATOM 736 C C . ILE A 1 97 ? 12.730 1.427 -7.845 1.00 84.25 97 ILE A C 1
ATOM 738 O O . ILE A 1 97 ? 12.532 1.939 -6.745 1.00 84.25 97 ILE A O 1
ATOM 742 N N . PHE A 1 98 ? 11.881 1.598 -8.863 1.00 83.19 98 PHE A N 1
ATOM 743 C CA . PHE A 1 98 ? 10.694 2.459 -8.753 1.00 83.19 98 PHE A CA 1
ATOM 744 C C . PHE A 1 98 ? 9.654 1.903 -7.781 1.00 83.19 98 PHE A C 1
ATOM 746 O O . PHE A 1 98 ? 9.073 2.663 -7.003 1.00 83.19 98 PHE A O 1
ATOM 753 N N . VAL A 1 99 ? 9.462 0.583 -7.770 1.00 85.31 99 VAL A N 1
ATOM 754 C CA . VAL A 1 99 ? 8.613 -0.082 -6.779 1.00 85.31 99 VAL A CA 1
ATOM 755 C C . VAL A 1 99 ? 9.181 0.103 -5.371 1.00 85.31 99 VAL A C 1
ATOM 757 O O . VAL A 1 99 ? 8.457 0.545 -4.480 1.00 85.31 99 VAL A O 1
ATOM 760 N N . ALA A 1 100 ? 10.475 -0.169 -5.161 1.00 86.75 100 ALA A N 1
ATOM 761 C CA . ALA A 1 100 ? 11.114 -0.006 -3.854 1.00 86.75 100 ALA A CA 1
ATOM 762 C C . ALA A 1 100 ? 11.052 1.448 -3.355 1.00 86.75 100 ALA A C 1
ATOM 764 O O . ALA A 1 100 ? 10.748 1.692 -2.186 1.00 86.75 100 ALA A O 1
ATOM 765 N N . ALA A 1 101 ? 11.280 2.417 -4.245 1.00 89.88 101 ALA A N 1
ATOM 766 C CA . ALA A 1 101 ? 11.168 3.838 -3.940 1.00 89.88 101 ALA A CA 1
ATOM 767 C C . ALA A 1 101 ? 9.733 4.229 -3.560 1.00 89.88 101 ALA A C 1
ATOM 769 O O . ALA A 1 101 ? 9.541 4.912 -2.554 1.00 89.88 101 ALA A O 1
ATOM 770 N N . GLY A 1 102 ? 8.730 3.764 -4.315 1.00 88.94 102 GLY A N 1
ATOM 771 C CA . GLY A 1 102 ? 7.315 3.998 -4.014 1.00 88.94 102 GLY A CA 1
ATOM 772 C C . GLY A 1 102 ? 6.932 3.467 -2.639 1.00 88.94 102 GLY A C 1
ATOM 773 O O . GLY A 1 102 ? 6.376 4.206 -1.826 1.00 88.94 102 GLY A O 1
ATOM 774 N N . MET A 1 103 ? 7.330 2.230 -2.328 1.00 92.06 103 MET A N 1
ATOM 775 C CA . MET A 1 103 ? 7.090 1.652 -1.007 1.00 92.06 103 MET A CA 1
ATOM 776 C C . MET A 1 103 ? 7.755 2.463 0.108 1.00 92.06 103 MET A C 1
ATOM 778 O O . MET A 1 103 ? 7.106 2.788 1.101 1.00 92.06 103 MET A O 1
ATOM 782 N N . LEU A 1 104 ? 9.038 2.810 -0.041 1.00 93.31 104 LEU A N 1
ATOM 783 C CA . LEU A 1 104 ? 9.791 3.514 0.998 1.00 93.31 104 LEU A CA 1
ATOM 784 C C . LEU A 1 104 ? 9.228 4.914 1.265 1.00 93.31 104 LEU A C 1
ATOM 786 O O . LEU A 1 104 ? 9.008 5.281 2.419 1.00 93.31 104 LEU A O 1
ATOM 790 N N . VAL A 1 105 ? 8.970 5.688 0.208 1.00 93.56 105 VAL A N 1
ATOM 791 C CA . VAL A 1 105 ? 8.422 7.046 0.326 1.00 93.56 105 VAL A CA 1
ATOM 792 C C . VAL A 1 105 ? 7.056 7.004 1.001 1.00 93.56 105 VAL A C 1
ATOM 794 O O . VAL A 1 105 ? 6.831 7.730 1.970 1.00 93.56 105 VAL A O 1
ATOM 797 N N . THR A 1 106 ? 6.156 6.129 0.549 1.00 91.25 106 THR A N 1
ATOM 798 C CA . THR A 1 106 ? 4.825 6.020 1.149 1.00 91.25 106 THR A CA 1
ATOM 799 C C . THR A 1 106 ? 4.889 5.522 2.590 1.00 91.25 106 THR A C 1
ATOM 801 O O . THR A 1 106 ? 4.191 6.071 3.439 1.00 91.25 106 THR A O 1
ATOM 804 N N . ALA A 1 107 ? 5.762 4.564 2.913 1.00 90.31 107 ALA A N 1
ATOM 805 C CA . ALA A 1 107 ? 5.948 4.094 4.284 1.00 90.31 107 ALA A CA 1
ATOM 806 C C . ALA A 1 107 ? 6.406 5.221 5.223 1.00 90.31 107 ALA A C 1
ATOM 808 O O . ALA A 1 107 ? 5.841 5.383 6.305 1.00 90.31 107 ALA A O 1
ATOM 809 N N . ILE A 1 108 ? 7.380 6.038 4.801 1.00 92.00 108 ILE A N 1
ATOM 810 C CA . ILE A 1 108 ? 7.852 7.189 5.584 1.00 92.00 108 ILE A CA 1
ATOM 811 C C . ILE A 1 108 ? 6.728 8.213 5.765 1.00 92.00 108 ILE A C 1
ATOM 813 O O . ILE A 1 108 ? 6.513 8.686 6.879 1.00 92.00 108 ILE A O 1
ATOM 817 N N . LEU A 1 109 ? 5.985 8.543 4.704 1.00 88.19 109 LEU A N 1
ATOM 818 C CA . LEU A 1 109 ? 4.871 9.492 4.787 1.00 88.19 109 LEU A CA 1
ATOM 819 C C . LEU A 1 109 ? 3.791 9.015 5.764 1.00 88.19 109 LEU A C 1
ATOM 821 O O . LEU A 1 109 ? 3.381 9.781 6.634 1.00 88.19 109 LEU A O 1
ATOM 825 N N . LEU A 1 110 ? 3.379 7.748 5.673 1.00 85.19 110 LEU A N 1
ATOM 826 C CA . LEU A 1 110 ? 2.405 7.156 6.593 1.00 85.19 110 LEU A CA 1
ATOM 827 C C . LEU A 1 110 ? 2.911 7.169 8.034 1.00 85.19 110 LEU A C 1
ATOM 829 O O . LEU A 1 110 ? 2.166 7.553 8.932 1.00 85.19 110 LEU A O 1
ATOM 833 N N . ALA A 1 111 ? 4.182 6.815 8.252 1.00 88.06 111 ALA A N 1
ATOM 834 C CA . ALA A 1 111 ? 4.792 6.874 9.573 1.00 88.06 111 ALA A CA 1
ATOM 835 C C . ALA A 1 111 ? 4.707 8.290 10.158 1.00 88.06 111 ALA A C 1
ATOM 837 O O . ALA A 1 111 ? 4.256 8.446 11.286 1.00 88.06 111 ALA A O 1
ATOM 838 N N . ARG A 1 112 ? 5.044 9.331 9.383 1.00 86.25 112 ARG A N 1
ATOM 839 C CA . ARG A 1 112 ? 4.976 10.729 9.845 1.00 86.25 112 ARG A CA 1
ATOM 840 C C . ARG A 1 112 ? 3.551 11.209 10.103 1.00 86.25 112 ARG A C 1
ATOM 842 O O . ARG A 1 112 ? 3.329 11.930 11.074 1.00 86.25 112 ARG A O 1
ATOM 849 N N . ILE A 1 113 ? 2.600 10.823 9.251 1.00 83.81 113 ILE A N 1
ATOM 850 C CA . ILE A 1 113 ? 1.186 11.182 9.409 1.00 83.81 113 ILE A CA 1
ATOM 851 C C . ILE A 1 113 ? 0.648 10.575 10.707 1.00 83.81 113 ILE A C 1
ATOM 853 O O . ILE A 1 113 ? 0.159 11.307 11.562 1.00 83.81 113 ILE A O 1
ATOM 857 N N . PHE A 1 114 ? 0.817 9.264 10.898 1.00 79.94 114 PHE A N 1
ATOM 858 C CA . PHE A 1 114 ? 0.304 8.573 12.081 1.00 79.94 114 PHE A CA 1
ATOM 859 C C . PHE A 1 114 ? 1.082 8.915 13.365 1.00 79.94 114 PHE A C 1
ATOM 861 O O . PHE A 1 114 ? 0.492 8.952 14.443 1.00 79.94 114 PHE A O 1
ATOM 868 N N . GLU A 1 115 ? 2.378 9.230 13.280 1.00 79.44 115 GLU A N 1
ATOM 869 C CA . GLU A 1 115 ? 3.174 9.724 14.416 1.00 79.44 115 GLU A CA 1
ATOM 870 C C . GLU A 1 115 ? 2.696 11.104 14.894 1.00 79.44 115 GLU A C 1
ATOM 872 O O . GLU A 1 115 ? 2.597 11.348 16.097 1.00 79.44 115 GLU A O 1
ATOM 877 N N . GLY A 1 116 ? 2.382 12.018 13.968 1.00 66.19 116 GLY A N 1
ATOM 878 C CA . GLY A 1 116 ? 1.838 13.339 14.301 1.00 66.19 116 GLY A CA 1
ATOM 879 C C . GLY A 1 116 ? 0.508 13.275 15.057 1.00 66.19 116 GLY A C 1
ATOM 880 O O . GLY A 1 116 ? 0.178 14.199 15.799 1.00 66.19 116 GLY A O 1
ATOM 881 N N . ASP A 1 117 ? -0.222 12.175 14.901 1.00 60.44 117 ASP A N 1
ATOM 882 C CA . ASP A 1 117 ? -1.489 11.923 15.573 1.00 60.44 117 ASP A CA 1
ATOM 883 C C . ASP A 1 117 ? -1.337 11.262 16.943 1.00 60.44 117 ASP A C 1
ATOM 885 O O . ASP A 1 117 ? -2.110 11.569 17.840 1.00 60.44 117 ASP A O 1
ATOM 889 N N . ALA A 1 118 ? -0.341 10.392 17.133 1.00 60.03 118 ALA A N 1
ATOM 890 C CA . ALA A 1 118 ? -0.085 9.744 18.424 1.00 60.03 118 ALA A CA 1
ATOM 891 C C . ALA A 1 118 ? 0.418 10.716 19.511 1.00 60.03 118 ALA A C 1
ATOM 893 O O . ALA A 1 118 ? 0.438 10.369 20.689 1.00 60.03 118 ALA A O 1
ATOM 894 N N . ARG A 1 119 ? 0.863 11.916 19.115 1.00 57.91 119 ARG A N 1
ATOM 895 C CA . ARG A 1 119 ? 1.398 12.958 20.008 1.00 57.91 119 ARG A CA 1
ATOM 896 C C . ARG A 1 119 ? 0.383 14.040 20.406 1.00 57.91 119 ARG A C 1
ATOM 898 O O . ARG A 1 119 ? 0.787 15.003 21.055 1.00 57.91 119 ARG A O 1
ATOM 905 N N . LYS A 1 120 ? -0.880 13.929 19.989 1.00 52.88 120 LYS A N 1
ATOM 906 C CA . LYS A 1 120 ? -1.970 14.851 20.353 1.00 52.88 120 LYS A CA 1
ATOM 907 C C . LYS A 1 120 ? -2.917 14.190 21.340 1.00 52.88 120 LYS A C 1
ATOM 909 O O . LYS A 1 120 ? -3.415 14.928 22.214 1.00 52.88 120 LYS A O 1
#

Foldseek 3Di:
DDDDDDPPPDVVCVVPDDPQDPVLLVLLLVLLLLLLVLVVLQVCLVVQHFDDDPPPPPPDGDGSVVSNVSSVVSNVSSVCSCVPVDPQDPPDPRSVVSSVVSNVVSNVVVCVVVVVVVVD

pLDDT: mean 76.12, std 15.6, range [38.69, 94.5]

Organism: Rhizobium leguminosarum (NCBI:txid384)

Sequence (120 aa):
MKFPATFSVDPTRAATEKPLPWIAYIAHFIAAAFLTNGVPHFVNGVSGRPFRIPFAQGAKLGSPTANVVWGWANFLVAFLLFANVGPLYIGTPGDTIFVAAGMLVTAILLARIFEGDARK

Radius of gyration: 18.48 Å; chains: 1; bounding box: 35×52×47 Å

Secondary structure (DSSP, 8-state):
----------HHHHHHSPPPPHHHHHHHHHHHHHHHHHHHHHHHHHTT--B--TTSSSSPPBPHHHHHHHHHHHHHHHHHHHHHTS---BTBHHHHHHHHHHHHHHHHHHHHHHHHHHT-